Protein AF-A0A2V8ACG1-F1 (afdb_monomer_lite)

Secondary structure (DSSP, 8-state):
----GGGHHHHHHHHHHTTSS---EE-TTS-SSHHHHEE-TTSS-TTSSSEEEE-TTT--EEEE-HHHHHTTSGGGGGGEEEE-HHHHTTSEEHHHHHTT--HHHHHTTGGG-TTSTT---TT-EEEEEE-TTSPEEEEEE-TT-

Sequence (145 aa):
HGVADDMSLTQAQRVRDSRGAPEFVFNPRLGETYAEALDLKGNPSIDMDWYETKFKGSGESYRYTVAHWCATEARFRNHLKKIKKEDAAKLIPLENMLVRITQQDVVYRRCLDPHHRAYVPDFGVYIRIQGSSGDVEFRAISRQL

Foldseek 3Di:
DQADPVCPVVLVLLCCQQVVPQDWAAQCVQDPDCVRGIDRVVYPPPVDPFDWDAQQQPRDIDGSHPVQSLVRHPVNVVFKDWDDPVVQVQAAEVVVLVVQDDPVCVVVVVCCPPVGSNPDDALRYKDWYQDPVSDITIIRGGSVD

Radius of gyration: 17.27 Å; chains: 1; bounding box: 41×41×46 Å

pLDDT: mean 94.53, std 3.77, range [75.81, 98.38]

Structure (mmCIF, N/CA/C/O backbone):
data_AF-A0A2V8ACG1-F1
#
_entry.id   AF-A0A2V8ACG1-F1
#
loop_
_atom_site.group_PDB
_atom_site.id
_atom_site.type_symbol
_atom_site.label_atom_id
_atom_site.label_alt_id
_atom_site.label_comp_id
_atom_site.label_asym_id
_atom_site.label_entity_id
_atom_site.label_seq_id
_atom_site.pdbx_PDB_ins_code
_atom_site.Cartn_x
_atom_site.Cartn_y
_atom_site.Cartn_z
_atom_site.occupancy
_atom_site.B_iso_or_equiv
_atom_site.auth_seq_id
_atom_site.auth_comp_id
_atom_site.auth_asym_id
_atom_site.auth_atom_id
_atom_site.pdbx_PDB_model_num
ATOM 1 N N . HIS A 1 1 ? -4.632 15.635 -2.815 1.00 84.06 1 HIS A N 1
ATOM 2 C CA . HIS A 1 1 ? -4.223 14.490 -1.968 1.00 84.06 1 HIS A CA 1
ATOM 3 C C . HIS A 1 1 ? -4.821 14.537 -0.565 1.00 84.06 1 HIS A C 1
ATOM 5 O O . HIS A 1 1 ? -5.131 13.482 -0.023 1.00 84.06 1 HIS A O 1
ATOM 11 N N . GLY A 1 2 ? -5.058 15.729 0.004 1.00 91.94 2 GLY A N 1
ATOM 12 C CA . GLY A 1 2 ? -5.536 15.839 1.385 1.00 91.94 2 GLY A CA 1
ATOM 13 C C . GLY A 1 2 ? -4.422 15.475 2.364 1.00 91.94 2 GLY A C 1
ATOM 14 O O . GLY A 1 2 ? -4.588 14.595 3.203 1.00 91.94 2 GLY A O 1
ATOM 15 N N . VAL A 1 3 ? -3.269 16.107 2.153 1.00 93.81 3 VAL A N 1
ATOM 16 C CA . VAL A 1 3 ? -2.030 16.000 2.930 1.00 93.81 3 VAL A CA 1
ATOM 17 C C . VAL A 1 3 ? -1.650 17.420 3.354 1.00 93.81 3 VAL A C 1
ATOM 19 O O . VAL A 1 3 ? -2.115 18.366 2.720 1.00 93.81 3 VAL A O 1
ATOM 22 N N . ALA A 1 4 ? -0.861 17.574 4.415 1.00 92.69 4 ALA A N 1
ATOM 23 C CA . ALA A 1 4 ? -0.402 18.892 4.855 1.00 92.69 4 ALA A CA 1
ATOM 24 C C . ALA A 1 4 ? 0.568 19.525 3.837 1.00 92.69 4 ALA A C 1
ATOM 26 O O . ALA A 1 4 ? 1.260 18.803 3.113 1.00 92.69 4 ALA A O 1
ATOM 27 N N . ASP A 1 5 ? 0.619 20.857 3.789 1.00 92.56 5 ASP A N 1
ATOM 28 C CA . ASP A 1 5 ? 1.374 21.609 2.772 1.00 92.56 5 ASP A CA 1
ATOM 29 C C . ASP A 1 5 ? 2.891 21.345 2.839 1.00 92.56 5 ASP A C 1
ATOM 31 O O . ASP A 1 5 ? 3.568 21.247 1.814 1.00 92.56 5 ASP A O 1
ATOM 35 N N . ASP A 1 6 ? 3.419 21.133 4.044 1.00 94.56 6 ASP A N 1
ATOM 36 C CA . ASP A 1 6 ? 4.822 20.816 4.328 1.00 94.56 6 ASP A CA 1
ATOM 37 C C . ASP A 1 6 ? 5.186 19.339 4.074 1.00 94.56 6 ASP A C 1
ATOM 39 O O . ASP A 1 6 ? 6.357 18.960 4.120 1.00 94.56 6 ASP A O 1
ATOM 43 N N . MET A 1 7 ? 4.205 18.489 3.754 1.00 95.38 7 MET A N 1
ATOM 44 C CA . MET A 1 7 ? 4.382 17.034 3.655 1.00 95.38 7 MET A CA 1
ATOM 45 C C . MET A 1 7 ? 4.600 16.517 2.229 1.00 95.38 7 MET A C 1
ATOM 47 O O . MET A 1 7 ? 4.641 15.302 2.020 1.00 95.38 7 MET A O 1
ATOM 51 N N . SER A 1 8 ? 4.775 17.405 1.248 1.00 94.25 8 SER A N 1
ATOM 52 C CA . SER A 1 8 ? 4.915 17.037 -0.169 1.00 94.25 8 SER A CA 1
ATOM 53 C C . SER A 1 8 ? 6.073 16.061 -0.426 1.00 94.25 8 SER A C 1
ATOM 55 O O . SER A 1 8 ? 5.862 14.993 -1.002 1.00 94.25 8 SER A O 1
ATOM 57 N N . LEU A 1 9 ? 7.282 16.373 0.063 1.00 95.38 9 LEU A N 1
ATOM 58 C CA . LEU A 1 9 ? 8.460 15.506 -0.100 1.00 95.38 9 LEU A CA 1
ATOM 59 C C . LEU A 1 9 ? 8.274 14.156 0.604 1.00 95.38 9 LEU A C 1
ATOM 61 O O . LEU A 1 9 ? 8.571 13.104 0.041 1.00 95.38 9 LEU A O 1
ATOM 65 N N . THR A 1 10 ? 7.732 14.182 1.821 1.00 95.62 10 THR A N 1
ATOM 66 C CA . THR A 1 10 ? 7.466 12.973 2.607 1.00 95.62 10 THR A CA 1
ATOM 67 C C . THR A 1 10 ? 6.493 12.042 1.886 1.00 95.62 10 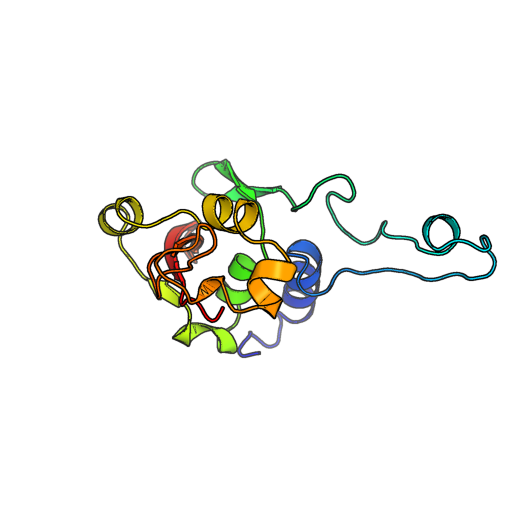THR A C 1
ATOM 69 O O . THR A 1 10 ? 6.673 10.826 1.897 1.00 95.62 10 THR A O 1
ATOM 72 N N . GLN A 1 11 ? 5.459 12.590 1.244 1.00 96.50 11 GLN A N 1
ATOM 73 C CA . GLN A 1 11 ? 4.490 11.784 0.505 1.00 96.50 11 GLN A CA 1
ATOM 74 C C . GLN A 1 11 ? 5.049 11.246 -0.812 1.00 96.50 11 GLN A C 1
ATOM 76 O O . GLN A 1 11 ? 4.754 10.103 -1.157 1.00 96.50 11 GLN A O 1
ATOM 81 N N . ALA A 1 12 ? 5.915 12.005 -1.492 1.00 95.31 12 ALA A N 1
ATOM 82 C CA . ALA A 1 12 ? 6.647 11.522 -2.662 1.00 95.31 12 ALA A CA 1
ATOM 83 C C . ALA A 1 12 ? 7.532 10.305 -2.320 1.00 95.31 12 ALA A C 1
ATOM 85 O O . ALA A 1 12 ? 7.500 9.290 -3.012 1.00 95.31 12 ALA A O 1
ATOM 86 N N . GLN A 1 13 ? 8.247 10.355 -1.193 1.00 95.44 13 GLN A N 1
ATOM 87 C CA . GLN A 1 13 ? 9.033 9.211 -0.718 1.00 95.44 13 GLN A CA 1
ATOM 88 C C . GLN A 1 13 ? 8.142 8.011 -0.368 1.00 95.44 13 GLN A C 1
ATOM 90 O O . GLN A 1 13 ? 8.414 6.894 -0.797 1.00 95.44 13 GLN A O 1
ATOM 95 N N . ARG A 1 14 ? 7.028 8.229 0.345 1.00 95.69 14 ARG A N 1
ATOM 96 C CA . ARG A 1 14 ? 6.095 7.148 0.711 1.00 95.69 14 ARG A CA 1
ATOM 97 C C . ARG A 1 14 ? 5.472 6.459 -0.502 1.00 95.69 14 ARG A C 1
ATOM 99 O O . ARG A 1 14 ? 5.334 5.236 -0.497 1.00 95.69 14 ARG A O 1
ATOM 106 N N . VAL A 1 15 ? 5.084 7.202 -1.539 1.00 96.56 15 VAL A N 1
ATOM 107 C CA . VAL A 1 15 ? 4.486 6.587 -2.735 1.00 96.56 15 VAL A CA 1
ATOM 108 C C . VAL A 1 15 ? 5.507 5.750 -3.515 1.00 96.56 15 VAL A C 1
ATOM 110 O O . VAL A 1 15 ? 5.160 4.671 -3.997 1.00 96.56 15 VAL A O 1
ATOM 113 N N . ARG A 1 16 ? 6.776 6.177 -3.559 1.00 95.94 16 ARG A N 1
ATOM 114 C CA . ARG A 1 16 ? 7.879 5.382 -4.114 1.00 95.94 16 ARG A CA 1
ATOM 115 C C . ARG A 1 16 ? 8.123 4.117 -3.297 1.00 95.94 16 ARG A C 1
ATOM 117 O O . ARG A 1 16 ? 8.088 3.010 -3.833 1.00 95.94 16 ARG A O 1
ATOM 124 N N . ASP A 1 17 ? 8.310 4.271 -1.988 1.00 95.50 17 ASP A N 1
ATOM 125 C CA . ASP A 1 17 ? 8.669 3.172 -1.085 1.00 95.50 17 ASP A CA 1
ATOM 126 C C . ASP A 1 17 ? 7.552 2.121 -0.981 1.00 95.50 17 ASP A C 1
ATOM 128 O O . ASP A 1 17 ? 7.823 0.937 -0.790 1.00 95.50 17 ASP A O 1
ATOM 132 N N . SER A 1 18 ? 6.295 2.537 -1.166 1.00 95.50 18 SER A N 1
ATOM 133 C CA . SER A 1 18 ? 5.125 1.650 -1.209 1.00 95.50 18 SER A CA 1
ATOM 134 C C . SER A 1 18 ? 4.896 0.953 -2.550 1.00 95.50 18 SER A C 1
ATOM 136 O O . SER A 1 18 ? 3.914 0.224 -2.671 1.00 95.50 18 SER A O 1
ATOM 138 N N . ARG A 1 19 ? 5.751 1.184 -3.559 1.00 94.12 19 ARG A N 1
ATOM 139 C CA . ARG A 1 19 ? 5.580 0.726 -4.953 1.00 94.12 19 ARG A CA 1
ATOM 140 C C . ARG A 1 19 ? 4.326 1.276 -5.653 1.00 94.12 19 ARG A C 1
ATOM 142 O O . ARG A 1 19 ? 3.919 0.745 -6.680 1.00 94.12 19 ARG A O 1
ATOM 149 N N . GLY A 1 20 ? 3.732 2.356 -5.137 1.00 93.94 20 GLY A N 1
ATOM 150 C CA . GLY A 1 20 ? 2.620 3.053 -5.794 1.00 93.94 20 GLY A CA 1
ATOM 151 C C . GLY A 1 20 ? 3.066 3.881 -7.004 1.00 93.94 20 GLY A C 1
ATOM 152 O O . GLY A 1 20 ? 2.333 3.990 -7.983 1.00 93.94 20 GLY A O 1
ATOM 153 N N . ALA A 1 21 ? 4.279 4.435 -6.947 1.00 94.88 21 ALA A N 1
ATOM 154 C CA . ALA A 1 21 ? 4.935 5.135 -8.050 1.00 94.88 21 ALA A CA 1
ATOM 155 C C . ALA A 1 21 ? 6.448 4.843 -8.005 1.00 94.88 21 ALA A C 1
ATOM 157 O O . ALA A 1 21 ? 7.208 5.657 -7.480 1.00 94.88 21 ALA A O 1
ATOM 158 N N . PRO A 1 22 ? 6.887 3.654 -8.461 1.00 91.88 22 PRO A N 1
ATOM 159 C CA . PRO A 1 22 ? 8.300 3.293 -8.457 1.00 91.88 22 PRO A CA 1
ATOM 160 C C . PRO A 1 22 ? 9.104 4.181 -9.415 1.00 91.88 22 PRO A C 1
ATOM 162 O O . PRO A 1 22 ? 8.622 4.577 -10.477 1.00 91.88 22 PRO A O 1
ATOM 165 N N . GLU A 1 23 ? 10.346 4.466 -9.044 1.00 93.62 23 GLU A N 1
ATOM 166 C CA . GLU A 1 23 ? 11.265 5.298 -9.819 1.00 93.62 23 GLU A CA 1
ATOM 167 C C . GLU A 1 23 ? 12.123 4.439 -10.748 1.00 93.62 23 GLU A C 1
ATOM 169 O O . GLU A 1 23 ? 12.643 3.401 -10.349 1.00 93.62 23 GLU A O 1
ATOM 174 N N . PHE A 1 24 ? 12.325 4.869 -11.986 1.00 94.06 24 PHE A N 1
ATOM 175 C CA . PHE A 1 24 ? 13.291 4.228 -12.871 1.00 94.06 24 PHE A CA 1
ATOM 176 C C . PHE A 1 24 ? 13.912 5.249 -13.811 1.00 94.06 24 PHE A C 1
ATOM 178 O O . PHE A 1 24 ? 13.283 6.241 -14.183 1.00 94.06 24 PHE A O 1
ATOM 185 N N . VAL A 1 25 ? 15.151 4.988 -14.213 1.00 95.62 25 VAL A N 1
ATOM 186 C CA . VAL A 1 25 ? 15.834 5.754 -15.255 1.00 95.62 25 VAL A CA 1
ATOM 187 C C . VAL A 1 25 ? 16.030 4.843 -16.451 1.00 95.62 25 VAL A C 1
ATOM 189 O O . VAL A 1 25 ? 16.613 3.773 -16.321 1.00 95.62 25 VAL A O 1
ATOM 192 N N . PHE A 1 26 ? 15.550 5.268 -17.617 1.00 96.19 26 PHE A N 1
ATOM 193 C CA . PHE A 1 26 ? 15.804 4.575 -18.874 1.00 96.19 26 PHE A CA 1
ATOM 194 C C . PHE A 1 26 ? 16.940 5.264 -19.634 1.00 96.19 26 PHE A C 1
ATOM 196 O O . PHE A 1 26 ? 16.833 6.441 -19.985 1.00 96.19 26 PHE A O 1
ATOM 203 N N . ASN A 1 27 ? 18.017 4.531 -19.909 1.00 96.44 27 ASN A N 1
ATOM 204 C CA . ASN A 1 27 ? 19.144 4.986 -20.710 1.00 96.44 27 ASN A CA 1
ATOM 205 C C . ASN A 1 27 ? 19.385 4.022 -21.888 1.00 96.44 27 ASN A C 1
ATOM 207 O O . ASN A 1 27 ? 20.061 3.006 -21.716 1.00 96.44 27 ASN A O 1
ATOM 211 N N . PRO A 1 28 ? 18.911 4.355 -23.105 1.00 95.88 28 PRO A N 1
ATOM 212 C CA . PRO A 1 28 ? 19.037 3.482 -24.276 1.00 95.88 28 PRO A CA 1
ATOM 213 C C . PRO A 1 28 ? 20.484 3.313 -24.765 1.00 95.88 28 PRO A C 1
ATOM 215 O O . PRO A 1 28 ? 20.732 2.565 -25.700 1.00 95.88 28 PRO A O 1
ATOM 218 N N . ARG A 1 29 ? 21.456 4.023 -24.174 1.00 96.81 29 ARG A N 1
ATOM 219 C CA . ARG A 1 29 ? 22.881 3.889 -24.511 1.00 96.81 29 ARG A CA 1
ATOM 220 C C . ARG A 1 29 ? 23.580 2.770 -23.736 1.00 96.81 29 ARG A C 1
ATOM 222 O O . ARG A 1 29 ? 24.747 2.516 -24.013 1.00 96.81 29 ARG A O 1
ATOM 229 N N . LEU A 1 30 ? 22.919 2.167 -22.745 1.00 95.06 30 LEU A N 1
ATOM 230 C CA . LEU A 1 30 ? 23.505 1.117 -21.902 1.00 95.06 30 LEU A CA 1
ATOM 231 C C . LEU A 1 30 ? 23.323 -0.29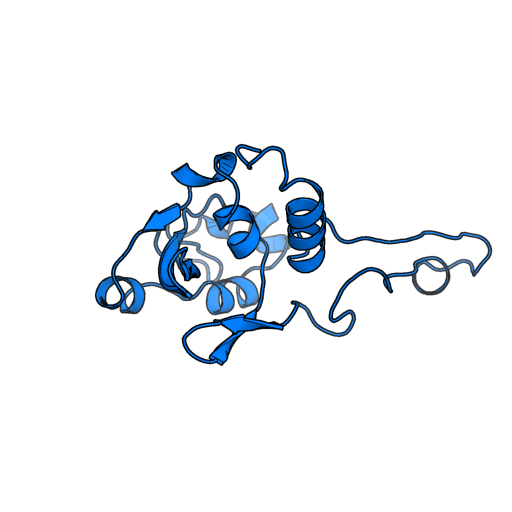7 -22.470 1.00 95.06 30 LEU A C 1
ATOM 233 O O . LEU A 1 30 ? 24.001 -1.207 -22.006 1.00 95.06 30 LEU A O 1
ATOM 237 N N . GLY A 1 31 ? 22.458 -0.479 -23.470 1.00 94.69 31 GLY A N 1
ATOM 238 C CA . GLY A 1 31 ? 22.216 -1.765 -24.118 1.00 94.69 31 GLY A CA 1
ATOM 239 C C . GLY A 1 31 ? 20.917 -1.774 -24.919 1.00 94.69 31 GLY A C 1
ATOM 240 O O . GLY A 1 31 ? 20.218 -0.762 -25.004 1.00 94.69 31 GLY A O 1
ATOM 241 N N . GLU A 1 32 ? 20.600 -2.922 -25.509 1.00 94.62 32 GLU A N 1
ATOM 242 C CA . GLU A 1 32 ? 19.408 -3.110 -26.349 1.00 94.62 32 GLU A CA 1
ATOM 243 C C . GLU A 1 32 ? 18.228 -3.689 -25.558 1.00 94.62 32 GLU A C 1
ATOM 245 O O . GLU A 1 32 ? 17.077 -3.606 -25.992 1.00 94.62 32 GLU A O 1
ATOM 250 N N . THR A 1 33 ? 18.491 -4.264 -24.381 1.00 96.44 33 THR A N 1
ATOM 251 C CA . THR A 1 33 ? 17.467 -4.876 -23.532 1.00 96.44 33 THR A CA 1
ATOM 252 C C . THR A 1 33 ? 17.040 -3.954 -22.390 1.00 96.44 33 THR A C 1
ATOM 254 O O . THR A 1 33 ? 17.807 -3.129 -21.892 1.00 96.44 33 THR A O 1
ATOM 257 N N . TYR A 1 34 ? 15.810 -4.129 -21.897 1.00 93.69 34 TYR A N 1
ATOM 258 C CA . TYR A 1 34 ? 15.336 -3.390 -20.722 1.00 93.69 34 TYR A CA 1
ATOM 259 C C . TYR A 1 34 ? 16.172 -3.651 -19.467 1.00 93.69 34 TYR A C 1
ATOM 261 O O . TYR A 1 34 ? 16.320 -2.745 -18.657 1.00 93.69 34 TYR A O 1
ATOM 269 N N . ALA A 1 35 ? 16.734 -4.853 -19.312 1.00 92.50 35 ALA A N 1
ATOM 270 C CA . ALA A 1 35 ? 17.583 -5.184 -18.170 1.00 92.50 35 ALA A CA 1
ATOM 271 C C . ALA A 1 35 ? 18.895 -4.378 -18.156 1.00 92.50 35 ALA A C 1
ATOM 273 O O . ALA A 1 35 ? 19.421 -4.090 -17.087 1.00 92.50 35 ALA A O 1
ATOM 274 N N . GLU A 1 36 ? 19.405 -3.997 -19.329 1.00 93.69 36 GLU A N 1
ATOM 275 C CA . GLU A 1 36 ? 20.601 -3.158 -19.468 1.00 93.69 36 GLU A CA 1
ATOM 276 C C . GLU A 1 36 ? 20.261 -1.664 -19.388 1.00 93.69 36 GLU A C 1
ATOM 278 O O . GLU A 1 36 ? 21.026 -0.872 -18.840 1.00 93.69 36 GLU A O 1
ATOM 283 N N . ALA A 1 37 ? 19.112 -1.274 -19.947 1.00 96.19 37 ALA A N 1
ATOM 284 C CA . ALA A 1 37 ? 18.734 0.124 -20.113 1.00 96.19 37 ALA A CA 1
ATOM 285 C C . ALA A 1 37 ? 17.946 0.721 -18.93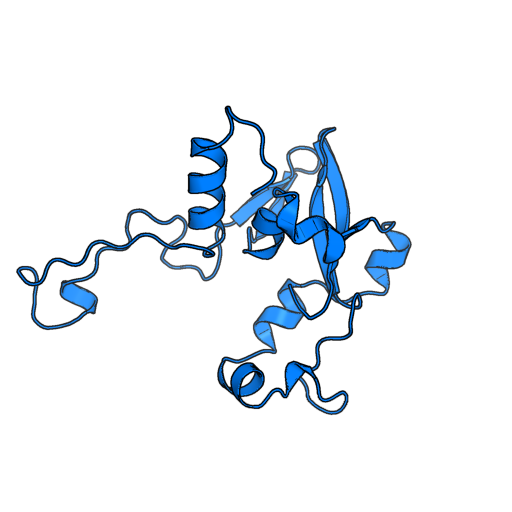2 1.00 96.19 37 ALA A C 1
ATOM 287 O O . ALA A 1 37 ? 17.876 1.946 -18.840 1.00 96.19 37 ALA A O 1
ATOM 288 N N . LEU A 1 38 ? 17.339 -0.085 -18.049 1.00 95.25 38 LEU A N 1
ATOM 289 C CA . LEU A 1 38 ? 16.594 0.396 -16.876 1.00 95.25 38 LEU A CA 1
ATOM 290 C C . LEU A 1 38 ? 17.435 0.339 -15.595 1.00 95.25 38 LEU A C 1
ATOM 292 O O . LEU A 1 38 ? 17.890 -0.723 -15.184 1.00 95.25 38 LEU A O 1
ATOM 296 N N . ASP A 1 39 ? 17.550 1.474 -14.907 1.00 93.81 39 ASP A N 1
ATOM 297 C CA . ASP A 1 39 ? 18.098 1.565 -13.551 1.00 93.81 39 ASP A CA 1
ATOM 298 C C . ASP A 1 39 ? 16.967 1.754 -12.525 1.00 93.81 39 ASP A C 1
ATOM 300 O O . ASP A 1 39 ? 16.155 2.674 -12.647 1.00 93.81 39 ASP A O 1
ATOM 304 N N . LEU A 1 40 ? 16.931 0.886 -11.507 1.00 93.31 40 LEU A N 1
ATOM 305 C CA . LEU A 1 40 ? 15.939 0.865 -10.423 1.00 93.31 40 LEU A CA 1
ATOM 306 C C . LEU A 1 40 ? 16.499 1.301 -9.057 1.00 93.31 40 LEU A C 1
ATOM 308 O O . LEU A 1 40 ? 15.768 1.248 -8.065 1.00 93.31 40 LEU A O 1
ATOM 312 N N . LYS A 1 41 ? 17.764 1.740 -8.973 1.00 92.19 41 LYS A N 1
ATOM 313 C CA . LYS A 1 41 ? 18.467 2.049 -7.707 1.00 92.19 41 LYS A CA 1
ATOM 314 C C . LYS A 1 41 ? 17.802 3.119 -6.835 1.00 92.19 41 LYS A C 1
ATOM 316 O O . LYS A 1 41 ? 18.130 3.214 -5.656 1.00 92.19 41 LYS A O 1
ATOM 321 N N . GLY A 1 42 ? 16.884 3.916 -7.386 1.00 90.31 42 GLY A N 1
ATOM 322 C CA . GLY A 1 42 ? 16.101 4.895 -6.623 1.00 90.31 42 GLY A CA 1
ATOM 323 C C . GLY A 1 42 ? 15.103 4.268 -5.641 1.00 90.31 42 GLY A C 1
ATOM 324 O O . GLY A 1 42 ? 14.688 4.928 -4.689 1.00 90.31 42 GLY A O 1
ATOM 325 N N . ASN A 1 43 ? 14.739 2.994 -5.823 1.00 94.06 43 ASN A N 1
ATOM 326 C CA . ASN A 1 43 ? 13.745 2.317 -4.988 1.00 94.06 43 ASN A CA 1
ATOM 327 C C . ASN A 1 43 ? 14.391 1.519 -3.849 1.00 94.06 43 ASN A C 1
ATOM 329 O O . ASN A 1 43 ? 15.434 0.893 -4.041 1.00 94.06 43 ASN A O 1
ATOM 333 N N . PRO A 1 44 ? 13.743 1.439 -2.677 1.00 94.00 44 PRO A N 1
ATOM 334 C CA . PRO A 1 44 ? 14.177 0.539 -1.620 1.00 94.00 44 PRO A CA 1
ATOM 335 C C . PRO A 1 44 ? 13.895 -0.931 -1.961 1.00 94.00 44 PRO A C 1
ATOM 337 O O . PRO A 1 44 ? 12.897 -1.265 -2.612 1.00 94.00 44 PRO A O 1
ATOM 340 N N . SER A 1 45 ? 14.748 -1.812 -1.430 1.00 92.75 45 SER A N 1
ATOM 341 C CA . SER A 1 45 ? 14.569 -3.270 -1.459 1.00 92.75 45 SER A CA 1
ATOM 342 C C . SER A 1 45 ? 14.295 -3.812 -2.868 1.00 92.75 45 SER A C 1
ATOM 344 O O . SER A 1 45 ? 13.308 -4.510 -3.075 1.00 92.75 45 SER A O 1
ATOM 346 N N . ILE A 1 46 ? 15.134 -3.455 -3.848 1.00 91.75 46 ILE A N 1
ATOM 347 C CA . ILE A 1 46 ? 14.923 -3.789 -5.271 1.00 91.75 46 ILE A CA 1
ATOM 348 C C . ILE A 1 46 ? 14.772 -5.295 -5.538 1.00 91.75 46 ILE A C 1
ATOM 350 O O . ILE A 1 46 ? 14.014 -5.669 -6.426 1.00 91.75 46 ILE A O 1
ATOM 354 N N . ASP A 1 47 ? 15.413 -6.136 -4.724 1.00 92.38 47 ASP A N 1
ATOM 355 C CA . ASP A 1 47 ? 15.377 -7.600 -4.843 1.00 92.38 47 ASP A CA 1
ATOM 356 C C . ASP A 1 47 ? 14.191 -8.245 -4.100 1.00 92.38 47 ASP A C 1
ATOM 358 O O . ASP A 1 47 ? 14.081 -9.467 -4.030 1.00 92.38 47 ASP A O 1
ATOM 362 N N . MET A 1 48 ? 13.307 -7.429 -3.517 1.00 92.25 48 MET A N 1
ATOM 363 C CA . MET A 1 48 ? 12.126 -7.863 -2.773 1.00 92.25 48 MET A CA 1
ATOM 364 C C . MET A 1 48 ? 10.858 -7.238 -3.365 1.00 92.25 48 MET A C 1
ATOM 366 O O . MET A 1 48 ? 10.878 -6.124 -3.901 1.00 92.25 48 MET A O 1
ATOM 370 N N . ASP A 1 49 ? 9.724 -7.915 -3.175 1.00 90.25 49 ASP A N 1
ATOM 371 C CA . ASP A 1 49 ? 8.415 -7.402 -3.601 1.00 90.25 49 ASP A CA 1
ATOM 372 C C . ASP A 1 49 ? 8.056 -6.079 -2.906 1.00 90.25 49 ASP A C 1
ATOM 374 O O . ASP A 1 49 ? 7.490 -5.172 -3.519 1.00 90.25 49 ASP A O 1
ATOM 378 N N . TRP A 1 50 ? 8.392 -5.960 -1.618 1.00 93.88 50 TRP A N 1
ATOM 379 C CA . TRP A 1 50 ? 8.010 -4.833 -0.770 1.00 93.88 50 TRP A CA 1
ATOM 380 C C . TRP A 1 50 ? 9.175 -4.349 0.088 1.00 93.88 50 TRP A C 1
ATOM 382 O O . TRP A 1 50 ? 10.002 -5.139 0.544 1.00 93.88 50 TRP A O 1
ATOM 392 N N . TYR A 1 51 ? 9.186 -3.046 0.371 1.00 94.38 51 TYR A N 1
ATOM 393 C CA . TYR A 1 51 ? 10.024 -2.474 1.418 1.00 94.38 51 TYR A CA 1
ATOM 394 C C . TYR A 1 51 ? 9.546 -2.949 2.798 1.00 94.38 51 TYR A C 1
ATOM 396 O O . TYR A 1 51 ? 8.345 -2.956 3.073 1.00 94.38 51 TYR A O 1
ATOM 404 N N . GLU A 1 52 ? 10.470 -3.324 3.683 1.00 94.12 52 GLU A N 1
ATOM 405 C CA . GLU A 1 52 ? 10.161 -3.731 5.057 1.00 94.12 52 GLU A CA 1
ATOM 406 C C . GLU A 1 52 ? 10.633 -2.677 6.060 1.00 94.12 52 GLU A C 1
ATOM 408 O O . GLU A 1 52 ? 11.757 -2.179 6.001 1.00 94.12 52 GLU A O 1
ATOM 413 N N . THR A 1 53 ? 9.764 -2.337 7.010 1.00 92.56 53 THR A N 1
ATOM 414 C CA . THR A 1 53 ? 10.053 -1.371 8.076 1.00 92.56 53 THR A CA 1
ATOM 415 C C . THR A 1 53 ? 9.406 -1.809 9.387 1.00 92.56 53 THR A C 1
ATOM 417 O O . THR A 1 53 ? 8.732 -2.833 9.432 1.00 92.56 53 THR A O 1
ATOM 420 N N . LYS A 1 54 ? 9.632 -1.075 10.480 1.00 93.38 54 LYS A N 1
ATOM 421 C CA . LYS A 1 54 ? 9.169 -1.448 11.825 1.00 93.38 54 LYS A CA 1
ATOM 422 C C . LYS A 1 54 ? 8.170 -0.444 12.380 1.00 93.38 54 LYS A C 1
ATOM 424 O O . LYS A 1 54 ? 8.328 0.764 12.199 1.00 93.38 54 LYS A O 1
ATOM 429 N N . PHE A 1 55 ? 7.168 -0.929 13.108 1.00 91.88 55 PHE A N 1
ATOM 430 C CA . PHE A 1 55 ? 6.325 -0.058 13.927 1.00 91.88 55 PHE A CA 1
ATOM 431 C C . PHE A 1 55 ? 7.160 0.550 15.060 1.00 91.88 55 PHE A C 1
ATOM 433 O O . PHE A 1 55 ? 7.852 -0.167 15.780 1.00 91.88 55 PHE A O 1
ATOM 440 N N . LYS A 1 56 ? 7.087 1.872 15.246 1.00 86.88 56 LYS A N 1
ATOM 441 C CA . LYS A 1 56 ? 7.905 2.607 16.227 1.00 86.88 56 LYS A CA 1
ATOM 442 C C . LYS A 1 56 ? 7.608 2.203 17.676 1.00 86.88 56 LYS A C 1
ATOM 444 O O . LYS A 1 56 ? 8.505 2.273 18.504 1.00 86.88 56 LYS A O 1
ATOM 449 N N . GLY A 1 57 ? 6.376 1.781 17.971 1.00 81.94 57 GLY A N 1
ATOM 450 C CA . GLY A 1 57 ? 5.958 1.371 19.316 1.00 81.94 57 GLY A CA 1
ATOM 451 C C . GLY A 1 57 ? 6.271 -0.089 19.661 1.00 81.94 57 GLY A C 1
ATOM 452 O O . GLY A 1 57 ? 6.747 -0.366 20.756 1.00 81.94 57 GLY A O 1
ATOM 453 N N . SER A 1 58 ? 6.015 -1.031 18.745 1.00 85.62 58 SER A N 1
ATOM 454 C CA . SER A 1 58 ? 6.212 -2.469 19.009 1.00 85.62 58 SER A CA 1
ATOM 455 C C . SER A 1 58 ? 7.554 -3.021 18.523 1.00 85.62 58 SER A C 1
ATOM 457 O O . SER A 1 58 ? 7.947 -4.103 18.945 1.00 85.62 58 SER A O 1
ATOM 459 N N . GLY A 1 59 ? 8.240 -2.333 17.605 1.00 88.19 59 GLY A N 1
ATOM 460 C CA . GLY A 1 59 ? 9.437 -2.846 16.930 1.00 88.19 59 GLY A CA 1
ATOM 461 C C . GLY A 1 59 ? 9.164 -3.980 15.934 1.00 88.19 59 GLY A C 1
ATOM 462 O O . GLY A 1 59 ? 10.106 -4.502 15.337 1.00 88.19 59 GLY A O 1
ATOM 463 N N . GLU A 1 60 ? 7.900 -4.358 15.739 1.00 91.38 60 GLU A N 1
ATOM 464 C CA . GLU A 1 60 ? 7.508 -5.433 14.833 1.00 91.38 60 GLU A CA 1
ATOM 465 C C . GLU A 1 60 ? 7.650 -4.990 13.373 1.00 91.38 60 GLU A C 1
ATOM 467 O O . GLU A 1 60 ? 7.229 -3.886 13.006 1.00 91.38 60 GLU A O 1
ATOM 472 N N . SER A 1 61 ? 8.242 -5.855 12.550 1.00 92.94 61 SER A N 1
ATOM 473 C CA . SER A 1 61 ? 8.408 -5.616 11.119 1.00 92.94 61 SER A CA 1
ATOM 474 C C . SER A 1 61 ? 7.087 -5.766 10.363 1.00 92.94 61 SER A C 1
ATOM 476 O O . SER A 1 61 ? 6.265 -6.627 10.676 1.00 92.94 61 SER A O 1
ATOM 478 N N . TYR A 1 62 ? 6.901 -4.954 9.328 1.00 93.62 62 TYR A N 1
ATOM 479 C CA . TYR A 1 62 ? 5.810 -5.075 8.372 1.00 93.62 62 TYR A CA 1
ATOM 480 C C . TYR A 1 62 ? 6.258 -4.633 6.977 1.00 93.62 62 TYR A C 1
ATOM 482 O O . TYR A 1 62 ? 7.192 -3.842 6.817 1.00 93.62 62 TYR A O 1
ATOM 490 N N . ARG A 1 63 ? 5.561 -5.141 5.959 1.00 95.06 63 ARG A N 1
ATOM 491 C CA . ARG A 1 63 ? 5.753 -4.749 4.560 1.00 95.06 63 ARG A CA 1
ATOM 492 C C . ARG A 1 63 ? 5.002 -3.456 4.281 1.00 95.06 63 ARG A C 1
ATOM 494 O O . ARG A 1 63 ? 3.780 -3.403 4.425 1.00 95.06 63 ARG A O 1
ATOM 501 N N . TYR A 1 64 ? 5.718 -2.425 3.858 1.00 95.75 64 TYR A N 1
ATOM 502 C CA . TYR A 1 64 ? 5.142 -1.142 3.486 1.00 95.75 64 TYR A CA 1
ATOM 503 C C . TYR A 1 64 ? 4.575 -1.218 2.063 1.00 95.75 64 TYR A C 1
ATOM 505 O O . TYR A 1 64 ? 5.284 -1.058 1.075 1.00 95.75 64 TYR A O 1
ATOM 513 N N . THR A 1 65 ? 3.280 -1.514 1.962 1.00 96.19 65 THR A N 1
ATOM 514 C CA . THR A 1 65 ? 2.549 -1.629 0.685 1.00 96.19 65 THR A CA 1
ATOM 515 C C . THR A 1 65 ? 1.824 -0.338 0.300 1.00 96.19 65 THR A C 1
ATOM 517 O O . THR A 1 65 ? 1.665 0.563 1.127 1.00 96.19 65 THR A O 1
ATOM 520 N N . VAL A 1 66 ? 1.287 -0.278 -0.925 1.00 96.00 66 VAL A N 1
ATOM 521 C CA . VAL A 1 66 ? 0.463 0.846 -1.425 1.00 96.00 66 VAL A CA 1
ATOM 522 C C . VAL A 1 66 ? -0.664 1.213 -0.451 1.00 96.00 66 VAL A C 1
ATOM 524 O O . VAL A 1 66 ? -0.893 2.391 -0.188 1.00 96.00 66 VAL A O 1
ATOM 527 N N . ALA A 1 67 ? -1.308 0.222 0.177 1.00 97.19 67 ALA A N 1
ATOM 528 C CA . ALA A 1 67 ? -2.382 0.458 1.143 1.00 97.19 67 ALA A CA 1
ATOM 529 C C . ALA A 1 67 ? -1.922 1.260 2.378 1.00 97.19 67 ALA A C 1
ATOM 531 O O . ALA A 1 67 ? -2.698 2.038 2.937 1.00 97.19 67 ALA A O 1
ATOM 532 N N . HIS A 1 68 ? -0.655 1.117 2.785 1.00 97.12 68 HIS A N 1
ATOM 533 C CA . HIS A 1 68 ? -0.085 1.883 3.893 1.00 97.12 68 HIS A CA 1
ATOM 534 C C . HIS A 1 68 ? 0.124 3.349 3.510 1.00 97.12 68 HIS A C 1
ATOM 536 O O . HIS A 1 68 ? -0.173 4.226 4.318 1.00 97.12 68 HIS A O 1
ATOM 542 N N . TRP A 1 69 ? 0.576 3.631 2.283 1.00 96.62 69 TRP A N 1
ATOM 543 C CA . TRP A 1 69 ? 0.645 5.003 1.774 1.00 96.62 69 TRP A CA 1
ATOM 544 C C . TRP A 1 69 ? -0.754 5.611 1.628 1.00 96.62 69 TRP A C 1
ATOM 546 O O . TRP A 1 69 ? -0.978 6.727 2.104 1.00 96.62 69 TRP A O 1
ATOM 556 N N . CYS A 1 70 ? -1.720 4.857 1.089 1.00 97.31 70 CYS A N 1
ATOM 557 C CA . CYS A 1 70 ? -3.112 5.294 0.981 1.00 97.31 70 CYS A CA 1
ATOM 558 C C . CYS A 1 70 ? -3.694 5.713 2.340 1.00 97.31 70 CYS A C 1
ATOM 560 O O . CYS A 1 70 ? -4.413 6.707 2.426 1.00 97.31 70 CYS A O 1
ATOM 562 N N . ALA A 1 71 ? -3.330 5.021 3.425 1.00 96.44 71 ALA A N 1
ATOM 563 C CA . ALA A 1 71 ? -3.756 5.383 4.777 1.00 96.44 71 ALA A CA 1
ATOM 564 C C . ALA A 1 71 ? -3.240 6.740 5.277 1.00 96.44 71 ALA A C 1
ATOM 566 O O . ALA A 1 71 ? -3.742 7.250 6.279 1.00 96.44 71 ALA A O 1
ATOM 567 N N . THR A 1 72 ? -2.280 7.347 4.579 1.00 95.19 72 THR A N 1
ATOM 568 C CA . THR A 1 72 ? -1.725 8.662 4.920 1.00 95.19 72 THR A CA 1
ATOM 569 C C . THR A 1 72 ? -2.327 9.822 4.123 1.00 95.19 72 THR A C 1
ATOM 571 O O . THR A 1 72 ? -1.981 10.970 4.397 1.00 95.19 72 THR A O 1
ATOM 574 N N . GLU A 1 73 ? -3.219 9.563 3.160 1.00 96.12 73 GLU A N 1
ATOM 575 C CA . GLU A 1 73 ? -3.833 10.608 2.334 1.00 96.12 73 GLU A CA 1
ATOM 576 C C . GLU A 1 73 ? -5.357 10.638 2.493 1.00 96.12 73 GLU A C 1
ATOM 578 O O . GLU A 1 73 ? -6.043 9.622 2.347 1.00 96.12 73 GLU A O 1
ATOM 583 N N . ALA A 1 74 ? -5.932 11.823 2.732 1.00 96.00 74 ALA A N 1
ATOM 584 C CA . ALA A 1 74 ? -7.367 11.926 3.003 1.00 96.00 74 ALA A CA 1
ATOM 585 C C . ALA A 1 74 ? -8.251 11.495 1.819 1.00 96.00 74 ALA A C 1
ATOM 587 O O . ALA A 1 74 ? -9.397 11.097 2.037 1.00 96.00 74 ALA A O 1
ATOM 588 N N . ARG A 1 75 ? -7.735 11.521 0.579 1.00 96.00 75 ARG A N 1
ATOM 589 C CA . ARG A 1 75 ? -8.491 11.069 -0.604 1.00 96.00 75 ARG A CA 1
ATOM 590 C C . ARG A 1 75 ? -8.908 9.594 -0.544 1.00 96.00 75 ARG A C 1
ATOM 592 O O . ARG A 1 75 ? -9.894 9.238 -1.176 1.00 96.00 75 ARG A O 1
ATOM 599 N N . PHE A 1 76 ? -8.221 8.761 0.243 1.00 97.25 76 PHE A N 1
ATOM 600 C CA . PHE A 1 76 ? -8.554 7.341 0.396 1.00 97.25 76 PHE A CA 1
ATOM 601 C C . PHE A 1 76 ? -9.383 7.036 1.649 1.00 97.25 76 PHE A C 1
ATOM 603 O O . PHE A 1 76 ? -9.687 5.873 1.909 1.00 97.25 76 PHE A O 1
ATOM 610 N N . ARG A 1 77 ? -9.785 8.043 2.443 1.00 95.88 77 ARG A N 1
ATOM 611 C CA . ARG A 1 77 ? -10.388 7.795 3.768 1.00 95.88 77 ARG A CA 1
ATOM 612 C C . ARG A 1 77 ? -11.644 6.921 3.719 1.00 95.88 77 ARG A C 1
ATOM 614 O O . ARG A 1 77 ? -11.885 6.167 4.652 1.00 95.88 77 ARG A O 1
ATOM 621 N N . ASN A 1 78 ? -12.430 7.008 2.644 1.00 97.00 78 ASN A N 1
ATOM 622 C CA . ASN A 1 78 ? -13.673 6.243 2.494 1.00 97.00 78 ASN A CA 1
ATOM 623 C C . ASN A 1 78 ? -13.422 4.740 2.312 1.00 97.00 78 ASN A C 1
ATOM 625 O O . ASN A 1 78 ? -14.310 3.929 2.565 1.00 97.00 78 ASN A O 1
ATOM 629 N N . HIS A 1 79 ? -12.203 4.369 1.928 1.00 98.00 79 HIS A N 1
ATOM 630 C CA . HIS A 1 79 ? -11.783 2.988 1.754 1.00 98.00 79 HIS A CA 1
ATOM 631 C C . HIS A 1 79 ? -11.186 2.372 3.026 1.00 98.00 79 HIS A C 1
ATOM 633 O O . HIS A 1 79 ? -10.822 1.199 3.017 1.00 98.00 79 HIS A O 1
ATOM 639 N N . LEU A 1 80 ? -11.086 3.137 4.121 1.00 97.81 80 LEU A N 1
ATOM 640 C CA . LEU A 1 80 ? -10.402 2.739 5.349 1.00 97.81 80 LEU A CA 1
ATOM 641 C C . LEU A 1 80 ? -11.304 2.934 6.567 1.00 97.81 80 LEU A C 1
ATOM 643 O O . LEU A 1 80 ? -11.588 4.056 6.985 1.00 97.81 80 LEU A O 1
ATOM 647 N N . LYS A 1 81 ? -11.699 1.835 7.209 1.00 97.56 81 LYS A N 1
ATOM 648 C CA . LYS A 1 81 ? -12.471 1.868 8.460 1.00 97.56 81 LYS A CA 1
ATOM 649 C C . LYS A 1 81 ? -11.572 1.527 9.639 1.00 97.56 81 LYS A C 1
ATOM 651 O O . LYS A 1 81 ? -10.908 0.495 9.623 1.00 97.56 81 LYS A O 1
ATOM 656 N N . LYS A 1 82 ? -11.546 2.384 10.669 1.00 97.00 82 LYS A N 1
ATOM 657 C CA . LYS A 1 82 ? -10.884 2.048 11.942 1.00 97.00 82 LYS A CA 1
ATOM 658 C C . LYS A 1 82 ? -11.639 0.892 12.587 1.00 97.00 82 LYS A C 1
ATOM 660 O O . LYS A 1 82 ? -12.856 0.975 12.728 1.00 97.00 82 LYS A O 1
ATOM 665 N N . ILE A 1 83 ? -10.919 -0.149 12.979 1.00 97.81 83 ILE A N 1
ATOM 666 C CA . ILE A 1 83 ? -11.476 -1.316 13.667 1.00 97.81 83 ILE A CA 1
ATOM 667 C C . ILE A 1 83 ? -10.668 -1.611 14.930 1.00 97.81 83 ILE A C 1
ATOM 669 O O . ILE A 1 83 ? -9.542 -1.131 15.085 1.00 97.81 83 ILE A O 1
ATOM 673 N N . LYS A 1 84 ? -11.249 -2.391 15.841 1.00 97.12 84 LYS A N 1
ATOM 674 C CA . LYS A 1 84 ? -10.543 -2.885 17.026 1.00 97.12 84 LYS A CA 1
ATOM 675 C C . LYS A 1 84 ? -9.719 -4.127 16.680 1.00 97.12 84 LYS A C 1
ATOM 677 O O . LYS A 1 84 ? -9.962 -4.779 15.663 1.00 97.12 84 LYS A O 1
ATOM 682 N N . LYS A 1 85 ? -8.763 -4.478 17.543 1.00 95.44 85 LYS A N 1
ATOM 683 C CA . LYS A 1 85 ? -7.898 -5.653 17.356 1.00 95.44 85 LYS A CA 1
ATOM 684 C C . LYS A 1 85 ? -8.709 -6.955 17.304 1.00 95.44 85 LYS A C 1
ATOM 686 O O . LYS A 1 85 ? -8.395 -7.839 16.513 1.00 95.44 85 LYS A O 1
ATOM 691 N N . GLU A 1 86 ? -9.768 -7.053 18.104 1.00 97.19 86 GLU A N 1
ATOM 692 C CA . GLU A 1 86 ? -10.633 -8.237 18.190 1.00 97.19 86 GLU A CA 1
ATOM 693 C C . GLU A 1 86 ? -11.437 -8.449 16.902 1.00 97.19 86 GLU A C 1
ATOM 695 O O . GLU A 1 86 ? -11.705 -9.583 16.511 1.00 97.19 86 GLU A O 1
ATOM 700 N N . ASP A 1 87 ? -11.805 -7.360 16.226 1.00 97.31 87 ASP A N 1
ATOM 701 C CA . ASP A 1 87 ? -12.487 -7.425 14.936 1.00 97.31 87 ASP A CA 1
ATOM 702 C C . ASP A 1 87 ? -11.503 -7.716 13.806 1.00 97.31 87 ASP A C 1
ATOM 704 O O . ASP A 1 87 ? -11.813 -8.523 12.936 1.00 97.31 87 ASP A O 1
ATOM 708 N N . ALA A 1 88 ? -10.291 -7.152 13.857 1.00 96.81 88 ALA A N 1
ATOM 709 C CA . ALA A 1 88 ? -9.229 -7.460 12.900 1.00 96.81 88 ALA A CA 1
ATOM 710 C C . ALA A 1 88 ? -8.872 -8.955 12.883 1.00 96.81 88 ALA A C 1
ATOM 712 O O . ALA A 1 88 ? -8.638 -9.509 11.815 1.00 96.81 88 ALA A O 1
ATOM 713 N N . ALA A 1 89 ? -8.909 -9.630 14.037 1.00 95.88 89 ALA A N 1
ATOM 714 C CA . ALA A 1 89 ? -8.655 -11.070 14.143 1.00 95.88 89 ALA A CA 1
ATOM 715 C C . ALA A 1 89 ? -9.660 -11.946 13.364 1.00 95.88 89 ALA A C 1
ATOM 717 O O . ALA A 1 89 ? -9.383 -13.117 13.116 1.00 95.88 89 ALA A O 1
ATOM 718 N N . LYS A 1 90 ? -10.819 -11.394 12.977 1.00 97.31 90 LYS A N 1
ATOM 719 C CA . LYS A 1 90 ? -11.844 -12.066 12.158 1.00 97.31 90 LYS A CA 1
ATOM 720 C C . LYS A 1 90 ? -11.679 -11.784 10.659 1.00 97.31 90 LYS A C 1
ATOM 722 O O . LYS A 1 90 ? -12.421 -12.340 9.854 1.00 97.31 90 LYS A O 1
ATOM 727 N N . LEU A 1 91 ? -10.767 -10.884 10.292 1.00 98.06 91 LEU A N 1
ATOM 728 C CA . LEU A 1 91 ? -10.532 -10.433 8.924 1.00 98.06 91 LEU A CA 1
ATOM 729 C C . LEU A 1 91 ? -9.246 -11.046 8.362 1.00 98.06 91 LEU A C 1
ATOM 731 O O . LEU A 1 91 ? -8.415 -11.594 9.083 1.00 98.06 91 LEU A O 1
ATOM 735 N N . ILE A 1 92 ? -9.069 -10.933 7.049 1.00 97.12 92 ILE A N 1
ATOM 736 C CA . ILE A 1 92 ? -7.901 -11.473 6.353 1.00 97.12 92 ILE A CA 1
ATOM 737 C C . ILE A 1 92 ? -6.788 -10.409 6.341 1.00 97.12 92 ILE A C 1
ATOM 739 O O . ILE A 1 92 ? -7.037 -9.285 5.899 1.00 97.12 92 ILE A O 1
ATOM 743 N N . PRO A 1 93 ? -5.555 -10.716 6.777 1.00 96.75 93 PRO A N 1
ATOM 744 C CA . PRO A 1 93 ? -4.421 -9.816 6.583 1.00 96.75 93 PRO A CA 1
ATOM 745 C C . PRO A 1 93 ? -4.186 -9.541 5.091 1.00 96.75 93 PRO A C 1
ATOM 747 O O . PRO A 1 93 ? -4.195 -10.476 4.287 1.00 96.75 93 PRO A O 1
ATOM 750 N N . LEU A 1 94 ? -3.936 -8.286 4.705 1.00 96.56 94 LEU A N 1
ATOM 751 C CA . LEU A 1 94 ? -3.716 -7.915 3.297 1.00 96.56 94 LEU A CA 1
ATOM 752 C C . LEU A 1 94 ? -2.623 -8.753 2.616 1.00 96.56 94 LEU A C 1
ATOM 754 O O . LEU A 1 94 ? -2.794 -9.178 1.478 1.00 96.56 94 LEU A O 1
ATOM 758 N N . GLU A 1 95 ? -1.533 -9.043 3.319 1.00 93.75 95 GLU A N 1
ATOM 759 C CA . GLU A 1 95 ? -0.428 -9.882 2.834 1.00 93.75 95 GLU A CA 1
ATOM 760 C C . GLU A 1 95 ? -0.875 -11.274 2.361 1.00 93.75 95 GLU A C 1
ATOM 762 O O . GLU A 1 95 ? -0.391 -11.757 1.337 1.00 93.75 95 GLU A O 1
ATOM 767 N N . ASN A 1 96 ? -1.869 -11.874 3.023 1.00 94.75 96 ASN A N 1
ATOM 768 C CA . ASN A 1 96 ? -2.430 -13.163 2.620 1.00 94.75 96 ASN A CA 1
ATOM 769 C C . ASN A 1 96 ? -3.282 -13.054 1.352 1.00 94.75 96 ASN A C 1
ATOM 771 O O . ASN A 1 96 ? -3.407 -14.033 0.616 1.00 94.75 96 ASN A O 1
ATOM 775 N N . MET A 1 97 ? -3.877 -11.886 1.090 1.00 94.75 97 MET A N 1
ATOM 776 C CA . MET A 1 97 ? -4.626 -11.650 -0.144 1.00 94.75 97 MET A CA 1
ATOM 777 C C . MET A 1 97 ? -3.719 -11.328 -1.325 1.00 94.75 97 MET A C 1
ATOM 779 O O . MET A 1 97 ? -3.970 -11.832 -2.417 1.00 94.75 97 MET A O 1
ATOM 783 N N . LEU A 1 98 ? -2.650 -10.556 -1.118 1.00 92.62 98 LEU A N 1
ATOM 784 C CA . LEU A 1 98 ? -1.735 -10.166 -2.196 1.00 92.62 98 LEU A CA 1
ATOM 785 C C . LEU A 1 98 ? -1.103 -11.379 -2.892 1.00 92.62 98 LEU A C 1
ATOM 787 O O . LEU A 1 98 ? -0.986 -11.385 -4.111 1.00 92.62 98 LEU A O 1
ATOM 791 N N . VAL A 1 99 ? -0.790 -12.448 -2.154 1.00 93.25 99 VAL A N 1
ATOM 792 C CA . VAL A 1 99 ? -0.224 -13.682 -2.736 1.00 93.25 99 VAL A CA 1
ATOM 793 C C . VAL A 1 99 ? -1.246 -14.551 -3.486 1.00 93.25 99 VAL A C 1
ATOM 795 O O . VAL A 1 99 ? -0.866 -15.496 -4.174 1.00 93.25 99 VAL A O 1
ATOM 798 N N . ARG A 1 100 ? -2.552 -14.275 -3.358 1.00 93.62 100 ARG A N 1
ATOM 799 C CA . ARG A 1 100 ? -3.636 -15.056 -3.994 1.00 93.62 100 ARG A CA 1
ATOM 800 C C . ARG A 1 100 ? -4.148 -14.443 -5.292 1.00 93.62 100 ARG A C 1
ATOM 802 O O . ARG A 1 100 ? -4.858 -15.122 -6.038 1.00 93.62 100 ARG A O 1
ATOM 809 N N . ILE A 1 101 ? -3.827 -13.175 -5.537 1.00 95.06 101 ILE A N 1
ATOM 810 C CA . ILE A 1 101 ? -4.353 -12.387 -6.647 1.00 95.06 101 ILE A CA 1
ATOM 811 C C . ILE A 1 101 ? -3.261 -12.245 -7.700 1.00 95.06 101 ILE A C 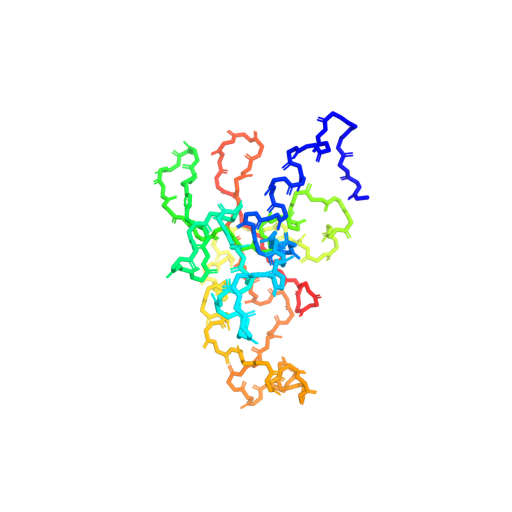1
ATOM 813 O O . ILE A 1 101 ? -2.191 -11.709 -7.440 1.00 95.06 101 ILE A O 1
ATOM 817 N N . THR A 1 102 ? -3.549 -12.701 -8.913 1.00 95.88 102 THR A N 1
ATOM 818 C CA . THR A 1 102 ? -2.703 -12.441 -10.082 1.00 95.88 102 THR A CA 1
ATOM 819 C C . THR A 1 102 ? -3.283 -11.306 -10.919 1.00 95.88 102 THR A C 1
ATOM 821 O O . THR A 1 102 ? -4.475 -10.998 -10.832 1.00 95.88 102 THR A O 1
ATOM 824 N N . GLN A 1 103 ? -2.474 -10.743 -11.819 1.00 95.00 103 GLN A N 1
ATOM 825 C CA . GLN A 1 103 ? -2.954 -9.761 -12.795 1.00 95.00 103 GLN A CA 1
ATOM 826 C C . GLN A 1 103 ? -4.143 -10.296 -13.612 1.00 95.00 103 GLN A C 1
ATOM 828 O O . GLN A 1 103 ? -5.105 -9.575 -13.871 1.00 95.00 103 GLN A O 1
ATOM 833 N N . GLN A 1 104 ? -4.124 -11.583 -13.968 1.00 97.56 104 GLN A N 1
ATOM 834 C CA . GLN A 1 104 ? -5.199 -12.210 -14.732 1.00 97.56 104 GLN A CA 1
ATOM 835 C C . GLN A 1 104 ? -6.516 -12.278 -13.948 1.00 97.56 104 GLN A C 1
ATOM 837 O O . GLN A 1 104 ? -7.594 -12.133 -14.528 1.00 97.56 104 GLN A O 1
ATOM 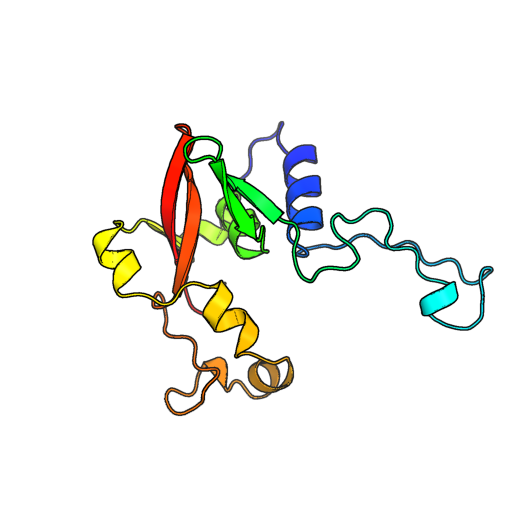842 N N . ASP A 1 105 ? -6.437 -12.477 -12.630 1.00 97.25 105 ASP A N 1
ATOM 843 C CA . ASP A 1 105 ? -7.613 -12.493 -11.762 1.00 97.25 105 ASP A CA 1
ATOM 844 C C . ASP A 1 105 ? -8.257 -11.105 -11.669 1.00 97.25 105 ASP A C 1
ATOM 846 O O . ASP A 1 105 ? -9.484 -11.011 -11.634 1.00 97.25 105 ASP A O 1
ATOM 850 N N . VAL A 1 106 ? -7.455 -10.035 -11.697 1.00 94.38 106 VAL A N 1
ATOM 851 C CA . VAL A 1 106 ? -7.950 -8.650 -11.751 1.00 94.38 106 VAL A CA 1
ATOM 852 C C . VAL A 1 106 ? -8.608 -8.369 -13.103 1.00 94.38 106 VAL A C 1
ATOM 854 O O . VAL A 1 106 ? -9.753 -7.917 -13.144 1.00 94.38 106 VAL A O 1
ATOM 857 N N . VAL A 1 107 ? -7.933 -8.700 -14.212 1.00 96.94 107 VAL A N 1
ATOM 858 C CA . VAL A 1 107 ? -8.439 -8.474 -15.581 1.00 96.94 107 VAL A CA 1
ATOM 859 C C . VAL A 1 107 ? -9.777 -9.179 -15.812 1.00 96.94 107 VAL A C 1
ATOM 861 O O . VAL A 1 107 ? -10.713 -8.573 -16.331 1.00 96.94 107 VAL A O 1
ATOM 864 N N . TYR A 1 108 ? -9.909 -10.432 -15.370 1.00 97.31 108 TYR A N 1
ATOM 865 C CA . TYR A 1 108 ? -11.160 -11.192 -15.479 1.00 97.31 108 TYR A CA 1
ATOM 866 C C . TYR A 1 108 ? -12.131 -10.970 -14.315 1.00 97.31 108 TYR A C 1
ATOM 868 O O . TYR A 1 108 ? -13.119 -11.693 -14.203 1.00 97.31 108 TYR A O 1
ATOM 876 N N . ARG A 1 109 ? -11.874 -9.985 -13.444 1.00 96.31 109 ARG A N 1
ATOM 877 C CA . ARG A 1 109 ? -12.737 -9.622 -12.305 1.00 96.31 109 ARG A CA 1
ATOM 878 C C . ARG A 1 109 ? -13.043 -10.782 -11.351 1.00 96.31 109 ARG A C 1
ATOM 880 O O . ARG A 1 109 ? -14.048 -10.765 -10.645 1.00 96.31 109 ARG A O 1
ATOM 887 N N . ARG A 1 110 ? -12.151 -11.769 -11.266 1.00 97.31 110 ARG A N 1
ATOM 888 C CA . ARG A 1 110 ? -12.282 -12.921 -10.362 1.00 97.31 110 ARG A CA 1
ATOM 889 C C . ARG A 1 110 ? -12.135 -12.531 -8.891 1.00 97.31 110 ARG A C 1
ATOM 891 O O . ARG A 1 110 ? -12.535 -13.289 -8.018 1.00 97.31 110 ARG A O 1
ATOM 898 N N . CYS A 1 111 ? -11.603 -11.341 -8.605 1.00 95.44 111 CYS A N 1
ATOM 899 C CA . CYS A 1 111 ? -11.635 -10.752 -7.266 1.00 95.44 111 CYS A CA 1
ATOM 900 C C . CYS A 1 111 ? -13.054 -10.424 -6.771 1.00 95.44 111 CYS A C 1
ATOM 902 O O . CYS A 1 111 ? -13.246 -10.208 -5.576 1.00 95.44 111 CYS A O 1
ATOM 904 N N . LEU A 1 112 ? -14.052 -10.414 -7.662 1.00 96.38 112 LEU A N 1
ATOM 905 C CA . LEU A 1 112 ? -15.458 -10.190 -7.326 1.00 96.38 112 LEU A CA 1
ATOM 906 C C . LEU A 1 112 ? -16.271 -11.485 -7.212 1.00 96.38 112 LEU A C 1
ATOM 908 O O . LEU A 1 112 ? -17.398 -11.422 -6.729 1.00 96.38 112 LEU A O 1
ATOM 912 N N . ASP A 1 113 ? -15.719 -12.623 -7.637 1.00 97.38 113 ASP A N 1
ATOM 913 C CA . ASP A 1 113 ? -16.385 -13.928 -7.618 1.00 97.38 113 ASP A CA 1
ATOM 914 C C . ASP A 1 113 ? -16.168 -14.630 -6.264 1.00 97.38 113 ASP A C 1
ATOM 916 O O . ASP A 1 113 ? -15.043 -15.056 -6.002 1.00 97.38 113 ASP A O 1
ATOM 920 N N . PRO A 1 114 ? -17.208 -14.803 -5.421 1.00 97.00 114 PRO A N 1
ATOM 921 C CA . PRO A 1 114 ? -17.089 -15.432 -4.103 1.00 97.00 114 PRO A CA 1
ATOM 922 C C . PRO A 1 114 ? -16.592 -16.881 -4.114 1.00 97.00 114 PRO A C 1
ATOM 924 O O . PRO A 1 114 ? -16.132 -17.370 -3.084 1.00 97.00 114 PRO A O 1
ATOM 927 N N . HIS A 1 115 ? -16.689 -17.577 -5.249 1.00 97.38 115 HIS A N 1
ATOM 928 C CA . HIS A 1 115 ? -16.266 -18.972 -5.381 1.00 97.38 115 HIS A CA 1
ATOM 929 C C . HIS A 1 115 ? -14.813 -19.116 -5.840 1.00 97.38 115 HIS A C 1
ATOM 931 O O . HIS A 1 115 ? -14.281 -20.227 -5.890 1.00 97.38 115 HIS A O 1
ATOM 937 N N . HIS A 1 116 ? -14.147 -18.007 -6.161 1.00 97.69 116 HIS A N 1
ATOM 938 C CA . HIS A 1 116 ? -12.792 -18.015 -6.676 1.00 97.69 116 HIS A CA 1
ATOM 939 C C . HIS A 1 116 ? -11.760 -17.689 -5.585 1.00 97.69 116 HIS A C 1
ATOM 941 O O . HIS A 1 116 ? -11.965 -16.822 -4.741 1.00 97.69 116 HIS A O 1
ATOM 947 N N . ARG A 1 117 ? -10.577 -18.323 -5.631 1.00 96.00 117 ARG A N 1
ATOM 948 C CA . ARG A 1 117 ? -9.503 -18.131 -4.624 1.00 96.00 117 ARG A CA 1
ATOM 949 C C . ARG A 1 117 ? -9.046 -16.672 -4.448 1.00 96.00 117 ARG A C 1
ATOM 951 O O . ARG A 1 117 ? -8.491 -16.322 -3.412 1.00 96.00 117 ARG A O 1
ATOM 958 N N . ALA A 1 118 ? -9.229 -15.862 -5.491 1.00 96.88 118 ALA A N 1
ATOM 959 C CA . ALA A 1 118 ? -8.834 -14.456 -5.543 1.00 96.88 118 ALA A CA 1
ATOM 960 C C . ALA A 1 118 ? -9.921 -13.504 -5.016 1.00 96.88 118 ALA A C 1
ATOM 962 O O . ALA A 1 118 ? -9.710 -12.295 -5.056 1.00 96.88 118 ALA A O 1
ATOM 963 N N . TYR A 1 119 ? -11.073 -14.020 -4.567 1.00 97.50 119 TYR A N 1
ATOM 964 C CA . TYR A 1 119 ? -12.167 -13.211 -4.040 1.00 97.50 119 TYR A CA 1
ATOM 965 C C . TYR A 1 119 ? -11.695 -12.265 -2.935 1.00 97.50 119 TYR A C 1
ATOM 967 O O . TYR A 1 119 ? -11.073 -12.697 -1.962 1.00 97.50 119 TYR A O 1
ATOM 975 N N . VAL A 1 120 ? -12.039 -10.984 -3.063 1.00 97.06 120 VAL A N 1
ATOM 976 C CA . VAL A 1 120 ? -11.765 -9.963 -2.052 1.00 97.06 120 VAL A CA 1
ATOM 977 C C . VAL A 1 120 ? -13.092 -9.526 -1.421 1.00 97.06 120 VAL A C 1
ATOM 979 O O . VAL A 1 120 ? -13.860 -8.786 -2.049 1.00 97.06 120 VAL A O 1
ATOM 982 N N . PRO A 1 121 ? -13.397 -9.957 -0.183 1.00 96.88 121 PRO A N 1
ATOM 983 C CA . PRO A 1 121 ? -14.576 -9.478 0.529 1.00 96.88 121 PRO A CA 1
ATOM 984 C C . PRO A 1 121 ? -14.471 -7.973 0.815 1.00 96.88 121 PRO A C 1
ATOM 986 O O . PRO A 1 121 ? -13.421 -7.478 1.224 1.00 96.88 121 PRO A O 1
ATOM 989 N N . ASP A 1 122 ? -15.575 -7.236 0.641 1.00 97.69 122 ASP A N 1
ATOM 990 C CA . ASP A 1 122 ? -15.583 -5.800 0.955 1.00 97.69 122 ASP A CA 1
ATOM 991 C C . ASP A 1 122 ? -15.403 -5.575 2.455 1.00 97.69 122 ASP A C 1
ATOM 993 O O . ASP A 1 122 ? -16.148 -6.151 3.247 1.00 97.69 122 ASP A O 1
ATOM 997 N N . PHE A 1 123 ? -14.412 -4.768 2.846 1.00 98.00 123 PHE A N 1
ATOM 998 C CA . PHE A 1 123 ? -14.015 -4.587 4.249 1.00 98.00 123 PHE A CA 1
ATOM 999 C C . PHE A 1 123 ? -13.716 -5.900 4.995 1.00 98.00 123 PHE A C 1
ATOM 1001 O O . PHE A 1 123 ? -13.700 -5.918 6.223 1.00 98.00 123 PHE A O 1
ATOM 1008 N N . GLY A 1 124 ? -13.441 -6.988 4.265 1.00 97.75 124 GLY A N 1
ATOM 1009 C CA . GLY A 1 124 ? -13.055 -8.281 4.834 1.00 97.75 124 GLY A CA 1
ATOM 1010 C C . GLY A 1 124 ? -11.540 -8.473 4.956 1.00 97.75 124 GLY A C 1
ATOM 1011 O O . GLY A 1 124 ? -11.081 -9.495 5.465 1.00 97.75 124 GLY A O 1
ATOM 1012 N N . VAL A 1 125 ? -10.766 -7.494 4.487 1.00 98.00 125 VAL A N 1
ATOM 1013 C CA . VAL A 1 125 ? -9.302 -7.459 4.536 1.00 98.00 125 VAL A CA 1
ATOM 1014 C C . VAL A 1 125 ? -8.861 -6.310 5.433 1.00 98.00 125 VAL A C 1
ATOM 1016 O O . VAL A 1 125 ? -9.511 -5.263 5.449 1.00 98.00 125 VAL A O 1
ATOM 1019 N N . TYR A 1 126 ? -7.762 -6.473 6.168 1.00 98.31 126 TYR A N 1
ATOM 1020 C CA . TYR A 1 126 ? -7.221 -5.413 7.015 1.00 98.31 126 TYR A CA 1
ATOM 1021 C C . TYR A 1 126 ? -5.712 -5.212 6.864 1.00 98.31 126 TYR A C 1
ATOM 1023 O O . TYR A 1 126 ? -4.973 -6.105 6.443 1.00 98.31 126 TYR A O 1
ATOM 1031 N N . ILE A 1 127 ? -5.261 -4.023 7.266 1.00 97.56 127 ILE A N 1
ATOM 1032 C CA . ILE A 1 127 ? -3.851 -3.686 7.486 1.00 97.56 127 ILE A CA 1
ATOM 1033 C C . ILE A 1 127 ? -3.633 -3.145 8.892 1.00 97.56 127 ILE A C 1
ATOM 1035 O O . ILE A 1 127 ? -4.560 -2.680 9.565 1.00 97.56 127 ILE A O 1
ATOM 10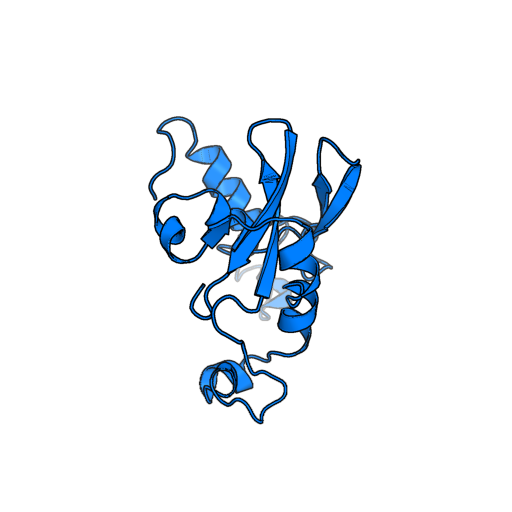39 N N . ARG A 1 128 ? -2.367 -3.172 9.300 1.00 96.62 128 ARG A N 1
ATOM 1040 C CA . ARG A 1 128 ? -1.862 -2.481 10.480 1.00 96.62 128 ARG A CA 1
ATOM 1041 C C . ARG A 1 128 ? -1.148 -1.217 10.032 1.00 96.62 128 ARG A C 1
ATOM 1043 O O . ARG A 1 128 ? -0.385 -1.260 9.076 1.00 96.62 128 ARG A O 1
ATOM 1050 N N . ILE A 1 129 ? -1.384 -0.105 10.710 1.00 95.25 129 ILE A N 1
ATOM 1051 C CA . ILE A 1 129 ? -0.722 1.164 10.412 1.00 95.25 129 ILE A CA 1
ATOM 1052 C C . ILE A 1 129 ? -0.142 1.776 11.678 1.00 95.25 129 ILE A C 1
ATOM 1054 O O . ILE A 1 129 ? -0.582 1.493 12.792 1.00 95.25 129 ILE A O 1
ATOM 1058 N N . GLN A 1 130 ? 0.839 2.650 11.486 1.00 91.44 130 GLN A N 1
ATOM 1059 C CA . GLN A 1 130 ? 1.376 3.470 12.555 1.00 91.44 130 GLN A CA 1
ATOM 1060 C C . GLN A 1 130 ? 0.373 4.583 12.892 1.00 91.44 130 GLN A C 1
ATOM 1062 O O . GLN A 1 130 ? 0.144 5.476 12.077 1.00 91.44 130 GLN A O 1
ATOM 1067 N N . GLY A 1 131 ? -0.215 4.527 14.086 1.00 85.88 131 GLY A N 1
ATOM 1068 C CA . GLY A 1 131 ? -1.069 5.576 14.636 1.00 85.88 131 GLY A CA 1
ATOM 1069 C C . GLY A 1 131 ? -0.291 6.858 14.933 1.00 85.88 131 GLY A C 1
ATOM 1070 O O . GLY A 1 131 ? 0.936 6.845 15.081 1.00 85.88 131 GLY A O 1
ATOM 1071 N N . SER A 1 132 ? -1.014 7.973 15.048 1.00 78.94 132 SER A N 1
ATOM 1072 C CA . SER A 1 132 ? -0.443 9.300 15.328 1.00 78.94 132 SER A CA 1
ATOM 1073 C C . SER A 1 132 ? 0.289 9.378 16.670 1.00 78.94 132 SER A C 1
ATOM 1075 O O . SER A 1 132 ? 1.220 10.164 16.808 1.00 78.94 132 SER A O 1
ATOM 1077 N N . SER A 1 133 ? -0.107 8.554 17.641 1.00 75.81 133 SER A N 1
ATOM 1078 C CA . SER A 1 133 ? 0.489 8.459 18.981 1.00 75.81 133 SER A CA 1
ATOM 1079 C C . SER A 1 133 ? 1.609 7.418 19.094 1.00 75.81 133 SER A C 1
ATOM 1081 O O . SER A 1 133 ? 2.132 7.204 20.183 1.00 75.81 133 SER A O 1
ATOM 1083 N N . GLY A 1 134 ? 2.002 6.766 17.995 1.00 78.06 134 GLY A N 1
ATOM 1084 C CA . GLY A 1 134 ? 3.026 5.715 18.028 1.00 78.06 134 GLY A CA 1
ATOM 1085 C C . GLY A 1 134 ? 2.482 4.300 18.284 1.00 78.06 134 GLY A C 1
ATOM 1086 O O . GLY A 1 134 ? 3.223 3.325 18.145 1.00 78.06 134 GLY A O 1
ATOM 1087 N N . ASP A 1 135 ? 1.188 4.167 18.563 1.00 86.56 135 ASP A N 1
ATOM 1088 C CA . ASP A 1 135 ? 0.468 2.901 18.684 1.00 86.56 135 ASP A CA 1
ATOM 1089 C C . ASP A 1 135 ? 0.188 2.246 17.322 1.00 86.56 135 ASP A C 1
ATOM 1091 O O . ASP A 1 135 ? 0.246 2.885 16.270 1.00 86.56 135 ASP A O 1
ATOM 1095 N N . VAL A 1 136 ? -0.093 0.943 17.337 1.00 92.88 136 VAL A N 1
ATOM 1096 C CA . VAL A 1 136 ? -0.486 0.194 16.137 1.00 92.88 136 VAL A CA 1
ATOM 1097 C C . VAL A 1 136 ? -2.003 0.247 16.001 1.00 92.88 136 VAL A C 1
ATOM 1099 O O . VAL A 1 136 ? -2.729 -0.263 16.854 1.00 92.88 136 VAL A O 1
ATOM 1102 N N . GLU A 1 137 ? -2.484 0.818 14.901 1.00 95.00 137 GLU A N 1
ATOM 1103 C CA . GLU A 1 137 ? -3.906 0.855 14.571 1.00 95.00 137 GLU A CA 1
ATOM 1104 C C . GLU A 1 137 ? -4.265 -0.177 13.501 1.00 95.00 137 GLU A C 1
ATOM 1106 O O . GLU A 1 137 ? -3.456 -0.514 12.636 1.00 95.00 137 GLU A O 1
ATOM 1111 N N . PHE A 1 138 ? -5.520 -0.626 13.510 1.00 96.94 138 PHE A N 1
ATOM 1112 C CA . PHE A 1 138 ? -6.053 -1.582 12.544 1.00 96.94 138 PHE A CA 1
ATOM 1113 C C . PHE A 1 138 ? -7.064 -0.895 11.627 1.00 96.94 138 PHE A C 1
ATOM 1115 O O . PHE A 1 138 ? -7.958 -0.172 12.088 1.00 96.94 138 PHE A O 1
ATOM 1122 N N . ARG A 1 139 ? -6.930 -1.126 10.319 1.00 98.06 139 ARG A N 1
ATOM 1123 C CA . ARG A 1 139 ? -7.827 -0.578 9.299 1.00 98.06 139 ARG A CA 1
ATOM 1124 C C . ARG A 1 139 ? -8.395 -1.694 8.438 1.00 98.06 139 ARG A C 1
ATOM 1126 O O . ARG A 1 139 ? -7.628 -2.378 7.771 1.00 98.06 139 ARG A O 1
ATOM 1133 N N . ALA A 1 140 ? -9.719 -1.847 8.428 1.00 98.38 140 ALA A N 1
ATOM 1134 C CA . ALA A 1 140 ? -10.397 -2.630 7.399 1.00 98.38 140 ALA A CA 1
ATOM 1135 C C . ALA A 1 140 ? -10.385 -1.846 6.083 1.00 98.38 140 ALA A C 1
ATOM 1137 O O . ALA A 1 140 ? -10.635 -0.636 6.079 1.00 98.38 140 ALA A O 1
ATOM 1138 N N . ILE A 1 141 ? -10.117 -2.545 4.987 1.00 98.12 141 ILE A N 1
ATOM 1139 C CA . ILE A 1 141 ? -9.930 -1.976 3.658 1.00 98.12 141 ILE A CA 1
ATOM 1140 C C . ILE A 1 141 ? -11.089 -2.391 2.751 1.00 98.12 141 ILE A C 1
ATOM 1142 O O . ILE A 1 141 ? -11.429 -3.572 2.670 1.00 98.12 141 ILE A O 1
ATOM 1146 N N . SER A 1 142 ? -11.696 -1.433 2.050 1.00 97.75 142 SER A N 1
ATOM 1147 C CA . SER A 1 142 ? -12.686 -1.741 1.010 1.00 97.75 142 SER A CA 1
ATOM 1148 C C . SER A 1 142 ? -12.047 -2.533 -0.129 1.00 97.75 142 SER A C 1
ATOM 1150 O O . SER A 1 142 ? -10.903 -2.262 -0.479 1.00 97.75 142 SER A O 1
ATOM 1152 N N . ARG A 1 143 ? -12.802 -3.375 -0.832 1.00 94.88 143 ARG A N 1
ATOM 1153 C CA . ARG A 1 143 ? -12.253 -4.142 -1.972 1.00 94.88 143 ARG A CA 1
ATOM 1154 C C . ARG A 1 143 ? -11.739 -3.291 -3.149 1.00 94.88 143 ARG A C 1
ATOM 1156 O O . ARG A 1 143 ? -11.146 -3.836 -4.069 1.00 94.88 143 ARG A O 1
ATOM 1163 N N . GLN A 1 144 ? -12.085 -2.002 -3.176 1.00 92.12 144 GLN A N 1
ATOM 1164 C CA . GLN A 1 144 ? -11.766 -1.062 -4.257 1.00 92.12 144 GLN A CA 1
ATOM 1165 C C . GLN A 1 144 ? -10.464 -0.282 -4.038 1.00 92.12 144 GLN A C 1
ATOM 1167 O O . GLN A 1 144 ? -10.066 0.447 -4.943 1.00 92.12 144 GLN A O 1
ATOM 1172 N N . LEU A 1 145 ? -9.865 -0.372 -2.845 1.00 90.50 145 LEU A N 1
ATOM 1173 C CA . LEU A 1 145 ? -8.564 0.244 -2.577 1.00 90.50 145 LEU A CA 1
ATOM 1174 C C . LEU A 1 145 ? -7.453 -0.590 -3.204 1.00 90.50 145 LEU A C 1
ATOM 1176 O O . LEU A 1 145 ? -6.528 0.034 -3.761 1.00 90.50 145 LEU A O 1
#